Protein AF-A0A2N9NDS1-F1 (afdb_monomer_lite)

pLDDT: mean 84.86, std 18.4, range [39.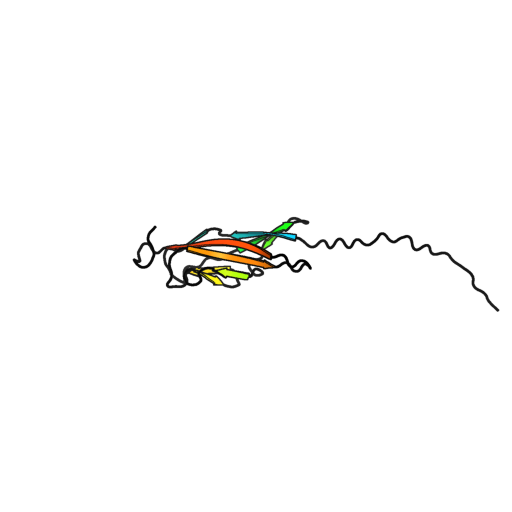0, 98.75]

Foldseek 3Di:
DDDDDDDDDPPPPPDPPPVPVQDWAWDAWAKPPQEEEAQALDQVDKDAIWIWTFTVRPTDIDTCQLPWDKDKPCVQAWDADSNRIIHGNNHDFAKIKIKTWHFDPDPVRDIHIYIHMYGYHHPPDPRHDDD

Radius of gyration: 26.24 Å; chains: 1; bounding box: 90×32×63 Å

Sequence (131 aa):
MKKWLGLLGVCFAGLGLLSCSSGQQLLSISITPSTETFLAPDPAGNVQLRALGTYAHPPATKDLTGQVRWTSNTPQVAIVSNTGLLSPSGTGCGGAIISATFTTNDPTGNTVVGTMTVTVDNQADPICPQP

Structure (mmCIF, N/CA/C/O backbone):
data_AF-A0A2N9NDS1-F1
#
_entry.id   AF-A0A2N9NDS1-F1
#
loop_
_atom_site.group_PDB
_atom_site.id
_atom_site.type_symbol
_atom_site.label_atom_id
_atom_site.label_alt_id
_atom_site.label_comp_id
_atom_site.label_asym_id
_atom_site.label_entity_id
_atom_site.label_seq_id
_atom_site.pdbx_PDB_ins_code
_atom_site.Cartn_x
_atom_site.Cartn_y
_atom_site.Cartn_z
_atom_site.occupancy
_atom_site.B_iso_or_equiv
_atom_site.auth_seq_id
_atom_site.auth_comp_id
_atom_site.auth_asym_id
_atom_site.auth_atom_id
_atom_site.pdbx_PDB_model_num
ATOM 1 N N . MET A 1 1 ? -69.218 -19.492 39.388 1.00 39.00 1 MET A N 1
ATOM 2 C CA . MET A 1 1 ? -68.442 -19.694 40.633 1.00 39.00 1 MET A CA 1
ATOM 3 C C . MET A 1 1 ? -66.964 -19.490 40.323 1.00 39.00 1 MET A C 1
ATOM 5 O O . MET A 1 1 ? -66.515 -20.039 39.333 1.00 39.00 1 MET A O 1
ATOM 9 N N . LYS A 1 2 ? -66.270 -18.732 41.187 1.00 42.97 2 LYS A N 1
ATOM 10 C CA . LYS A 1 2 ? -64.827 -18.397 41.211 1.00 42.97 2 LYS A CA 1
ATOM 11 C C . LYS A 1 2 ? -64.331 -17.343 40.202 1.00 42.97 2 LYS A C 1
ATOM 13 O O . LYS A 1 2 ? -63.808 -17.628 39.137 1.00 42.97 2 LYS A O 1
ATOM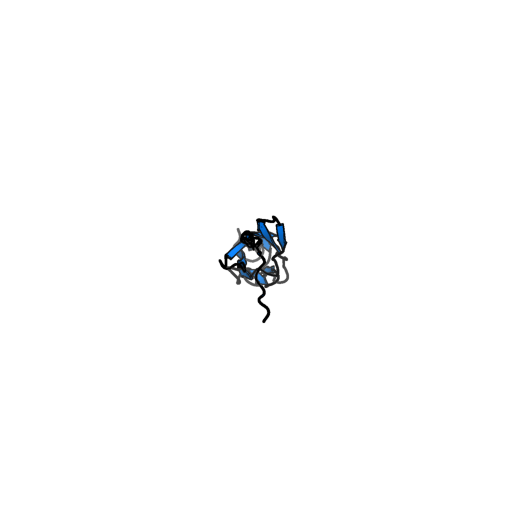 18 N N . LYS A 1 3 ? -64.501 -16.098 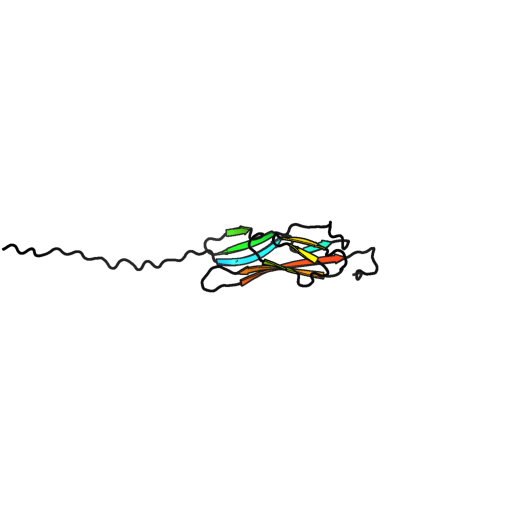40.660 1.00 45.34 3 LYS A N 1
ATOM 19 C CA . LYS A 1 3 ? -63.731 -14.890 40.345 1.00 45.34 3 LYS A CA 1
ATOM 20 C C . LYS A 1 3 ? -62.245 -15.096 40.687 1.00 45.34 3 LYS A C 1
ATOM 22 O O . LYS A 1 3 ? -61.973 -15.679 41.734 1.00 45.34 3 LYS A O 1
ATOM 27 N N . TRP A 1 4 ? -61.331 -14.493 39.927 1.00 47.62 4 TRP A N 1
ATOM 28 C CA . TRP A 1 4 ? -60.018 -14.095 40.447 1.00 47.62 4 TRP A CA 1
ATOM 29 C C . TRP A 1 4 ? -59.679 -12.685 39.945 1.00 47.62 4 TRP A C 1
ATOM 31 O O . TRP A 1 4 ? -59.485 -12.466 38.753 1.00 47.62 4 TRP A O 1
ATOM 41 N N . LEU A 1 5 ? -59.695 -11.719 40.869 1.00 51.62 5 LEU A N 1
ATOM 42 C CA . LEU A 1 5 ? -59.138 -10.378 40.697 1.00 51.62 5 LEU A CA 1
ATOM 43 C C . LEU A 1 5 ? -57.652 -10.387 41.086 1.00 51.62 5 LEU A C 1
ATOM 45 O O . LEU A 1 5 ? -57.325 -10.871 42.166 1.00 51.62 5 LEU A O 1
ATOM 49 N N . GLY A 1 6 ? -56.836 -9.709 40.276 1.00 42.94 6 GLY A N 1
ATOM 50 C CA . GLY A 1 6 ? -55.786 -8.800 40.743 1.00 42.94 6 GLY A CA 1
ATOM 51 C C . GLY A 1 6 ? -54.394 -9.378 41.007 1.00 42.94 6 GLY A C 1
ATOM 52 O O . GLY A 1 6 ? -54.216 -10.194 41.902 1.00 42.94 6 GLY A O 1
ATOM 53 N N . LEU A 1 7 ? -53.390 -8.815 40.327 1.00 52.50 7 LEU A N 1
ATOM 54 C CA . LEU A 1 7 ? -52.241 -8.193 40.995 1.00 52.50 7 LEU A CA 1
ATOM 55 C C . LEU A 1 7 ? -51.442 -7.322 40.018 1.00 52.50 7 LEU A C 1
ATOM 57 O O . LEU A 1 7 ? -51.221 -7.683 38.865 1.00 52.50 7 LEU A O 1
ATOM 61 N N . LEU A 1 8 ? -51.064 -6.144 40.516 1.00 51.75 8 LEU A N 1
ATOM 62 C CA . LEU A 1 8 ? -50.201 -5.169 39.870 1.00 51.75 8 LEU A CA 1
ATOM 63 C C . LEU A 1 8 ? -48.866 -5.791 39.449 1.00 51.75 8 LEU A C 1
ATOM 65 O O . LEU A 1 8 ? -48.211 -6.468 40.236 1.00 51.75 8 LEU A O 1
ATOM 69 N N . GLY A 1 9 ? -48.415 -5.422 38.255 1.00 43.78 9 GLY A N 1
ATOM 70 C CA . GLY A 1 9 ? -47.031 -5.544 37.825 1.00 43.78 9 GLY A CA 1
ATOM 71 C C . GLY A 1 9 ? -46.690 -4.323 36.991 1.00 43.78 9 GLY A C 1
ATOM 72 O O . GLY A 1 9 ? -46.858 -4.332 35.777 1.00 43.78 9 GLY A O 1
ATOM 73 N N . VAL A 1 10 ? -46.276 -3.248 37.662 1.00 55.78 10 VAL A N 1
ATOM 74 C CA . VAL A 1 10 ? -45.629 -2.094 37.035 1.00 55.78 10 VAL A CA 1
ATOM 75 C C . VAL A 1 10 ? -44.399 -2.623 36.297 1.00 55.78 10 VAL A C 1
ATOM 77 O O . VAL A 1 10 ? -43.361 -2.860 36.910 1.00 55.78 10 VAL A O 1
ATOM 80 N N . CYS A 1 11 ? -44.502 -2.824 34.983 1.00 42.38 11 CYS A N 1
ATOM 81 C CA . CYS A 1 11 ? -43.320 -2.828 34.136 1.00 42.38 11 CYS A CA 1
ATOM 82 C C . CYS A 1 11 ? -42.856 -1.379 34.098 1.00 42.38 11 CYS A C 1
ATOM 84 O O . CYS A 1 11 ? -43.359 -0.557 33.333 1.00 42.38 11 CYS A O 1
ATOM 86 N N . PHE A 1 12 ? -41.950 -1.078 35.031 1.00 51.72 12 PHE A N 1
ATOM 87 C CA . PHE A 1 12 ? -41.033 0.045 34.979 1.00 51.72 12 PHE A CA 1
ATOM 88 C C . PHE A 1 12 ? -40.715 0.354 33.522 1.00 51.72 12 PHE A C 1
ATOM 90 O O . PHE A 1 12 ? -40.415 -0.570 32.764 1.00 51.72 12 PHE A O 1
ATOM 97 N N . ALA A 1 13 ? -40.786 1.635 33.162 1.00 51.41 13 ALA A N 1
ATOM 98 C CA . ALA A 1 13 ? -40.191 2.170 31.954 1.00 51.41 13 ALA A CA 1
ATOM 99 C C . ALA A 1 13 ? -38.765 1.617 31.854 1.00 51.41 13 ALA A C 1
ATOM 101 O O . ALA A 1 13 ? -37.840 2.111 32.499 1.00 51.41 13 ALA A O 1
ATOM 102 N N . GLY A 1 14 ? -38.629 0.508 31.127 1.00 46.69 14 GLY A N 1
ATOM 103 C CA . GLY A 1 14 ? -37.370 -0.134 30.845 1.00 46.69 14 GLY A CA 1
ATOM 104 C C . GLY A 1 14 ? -36.664 0.837 29.943 1.00 46.69 14 GLY A C 1
ATOM 105 O O . GLY A 1 14 ? -36.986 0.904 28.758 1.00 46.69 14 GLY A O 1
ATOM 106 N N . LEU A 1 15 ? -35.827 1.661 30.579 1.00 58.84 15 LEU A N 1
ATOM 107 C CA . LEU A 1 15 ? -34.749 2.444 30.006 1.00 58.84 15 LEU A CA 1
ATOM 108 C C . LEU A 1 15 ? -34.487 1.942 28.605 1.00 58.84 15 LEU A C 1
ATOM 110 O O . LEU A 1 15 ? -34.046 0.800 28.448 1.00 58.84 15 LEU A O 1
ATOM 114 N N . GLY A 1 16 ? -34.860 2.775 27.627 1.00 49.38 16 GLY A N 1
ATOM 115 C CA . GLY A 1 16 ? -34.620 2.493 26.230 1.00 49.38 16 GLY A CA 1
ATOM 116 C C . GLY A 1 16 ? -33.229 1.907 26.148 1.00 49.38 16 GLY A C 1
ATOM 117 O O . GLY A 1 16 ? -32.262 2.550 26.563 1.00 49.38 16 GLY A O 1
ATOM 118 N N . LEU A 1 17 ? -33.159 0.649 25.718 1.00 51.69 17 LEU A N 1
ATOM 119 C CA . LEU A 1 17 ? -31.920 0.058 25.275 1.00 51.69 17 LEU A CA 1
ATOM 120 C C . LEU A 1 17 ? -31.543 0.912 24.068 1.00 51.69 17 LEU A C 1
ATOM 122 O O . LEU A 1 17 ? -31.869 0.589 22.928 1.00 51.69 17 LEU A O 1
ATOM 126 N N . LEU A 1 18 ? -30.923 2.063 24.340 1.00 50.75 18 LEU A N 1
ATOM 127 C CA . LEU A 1 18 ? -29.983 2.704 23.459 1.00 50.75 18 LEU A CA 1
ATOM 128 C C . LEU A 1 18 ? -28.967 1.601 23.248 1.00 50.75 18 LEU A C 1
ATOM 130 O O . LEU A 1 18 ? -28.040 1.408 24.031 1.00 50.75 18 LEU A O 1
ATOM 134 N N . SER A 1 19 ? -29.261 0.778 22.249 1.00 47.56 19 SER A N 1
ATOM 135 C CA . SER A 1 19 ? -28.324 -0.093 21.599 1.00 47.56 19 SER A CA 1
ATOM 136 C C . SER A 1 19 ? -27.234 0.849 21.125 1.00 47.56 19 SER A C 1
ATOM 138 O O . SER A 1 19 ? -27.283 1.365 20.011 1.00 47.56 19 SER A O 1
ATOM 140 N N . CYS A 1 20 ? -26.290 1.157 22.013 1.00 52.41 20 CYS A N 1
ATOM 141 C CA . CYS A 1 20 ? -25.016 1.718 21.647 1.00 52.41 20 CYS A CA 1
ATOM 142 C C . CYS A 1 20 ? -24.392 0.631 20.788 1.00 52.41 20 CYS A C 1
ATOM 144 O O . CYS A 1 20 ? -23.776 -0.303 21.293 1.00 52.41 20 CYS A O 1
ATOM 146 N N . SER A 1 21 ? -24.658 0.710 19.486 1.00 55.94 21 SER A N 1
ATOM 147 C CA . SER A 1 21 ? -23.936 -0.016 18.461 1.00 55.94 21 SER A CA 1
ATOM 148 C C . SER A 1 21 ? -22.489 0.436 18.590 1.00 55.94 21 SER A C 1
ATOM 150 O O . SER A 1 21 ? -22.081 1.421 17.982 1.00 55.94 21 SER A O 1
ATOM 152 N N . SER A 1 22 ? -21.727 -0.224 19.458 1.00 62.94 22 SER A N 1
ATOM 153 C CA . SER A 1 22 ? -20.317 0.054 19.714 1.00 62.94 22 SER A CA 1
ATOM 154 C C . SER A 1 22 ? -19.472 -0.532 18.582 1.00 62.94 22 SER A C 1
ATOM 156 O O . SER A 1 22 ? -18.590 -1.363 18.804 1.00 62.94 22 SER A O 1
ATOM 158 N N . GLY A 1 23 ? -19.807 -0.167 17.344 1.00 72.69 23 GLY A N 1
ATOM 159 C CA . GLY A 1 23 ? -18.993 -0.471 16.181 1.00 72.69 23 GLY A CA 1
ATOM 160 C C . GLY A 1 23 ? -17.739 0.392 16.223 1.00 72.69 23 GLY A C 1
ATOM 161 O O . GLY A 1 23 ? -17.828 1.599 16.433 1.00 72.69 23 GLY A O 1
ATOM 162 N N . GLN A 1 24 ? -16.571 -0.221 16.035 1.00 86.19 24 GLN A N 1
ATOM 163 C CA . GLN A 1 24 ? -15.335 0.538 15.868 1.00 86.19 24 GLN A CA 1
ATOM 164 C C . GLN A 1 24 ? -15.377 1.289 14.538 1.00 86.19 24 GLN A C 1
ATOM 166 O O . GLN A 1 24 ? -15.536 0.677 13.481 1.00 86.19 24 GLN A O 1
ATOM 171 N N . GLN A 1 25 ? -15.178 2.602 14.589 1.00 90.00 25 GLN A N 1
ATOM 172 C CA . GLN A 1 25 ? -15.137 3.445 13.399 1.00 90.00 25 GLN A CA 1
ATOM 173 C C . GLN A 1 25 ? -13.708 3.509 12.859 1.00 90.00 25 GLN A C 1
ATOM 175 O O . GLN A 1 25 ? -12.801 3.924 13.578 1.00 90.00 25 GLN A O 1
ATOM 180 N N . LEU A 1 26 ? -13.492 3.118 11.602 1.00 94.25 26 LEU A N 1
ATOM 181 C CA . LEU A 1 26 ? -12.198 3.296 10.938 1.00 94.25 26 LEU A CA 1
ATOM 182 C C . LEU A 1 26 ? -12.005 4.776 10.584 1.00 94.25 26 LEU A C 1
ATOM 184 O O . LEU A 1 26 ? -12.852 5.363 9.914 1.00 94.25 26 LEU A O 1
ATOM 188 N N . LEU A 1 27 ? -10.896 5.369 11.024 1.00 94.06 27 LEU A N 1
ATOM 189 C CA . LEU A 1 27 ? -10.563 6.768 10.753 1.00 94.06 27 LEU A CA 1
ATOM 190 C C . LEU A 1 27 ? -9.626 6.920 9.554 1.00 94.06 27 LEU A C 1
ATOM 192 O O . LEU A 1 27 ? -9.826 7.796 8.718 1.00 94.06 27 LEU A O 1
ATOM 196 N N . SER A 1 28 ? -8.587 6.091 9.484 1.00 96.81 28 SER A N 1
ATOM 197 C CA . SER A 1 28 ? -7.537 6.202 8.471 1.00 96.81 28 SER A CA 1
ATOM 198 C C . SER A 1 28 ? -6.881 4.856 8.189 1.00 96.81 28 SER A C 1
ATOM 200 O O . SER A 1 28 ? -6.961 3.926 8.995 1.00 96.81 28 SER A O 1
ATOM 202 N N . ILE A 1 29 ? -6.219 4.773 7.036 1.00 98.50 29 ILE A N 1
ATOM 20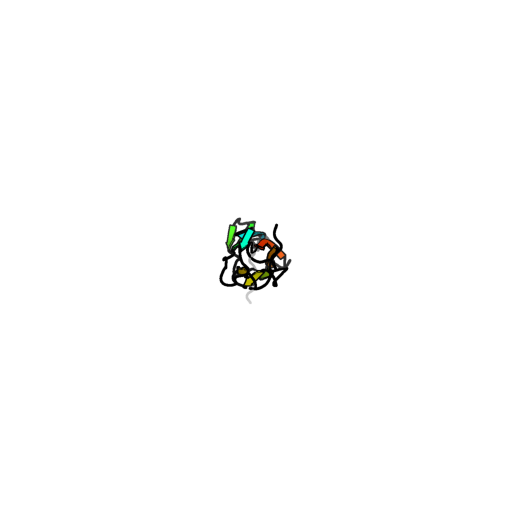3 C CA . ILE A 1 29 ? -5.335 3.671 6.663 1.00 98.50 29 ILE A CA 1
ATOM 204 C C . ILE A 1 29 ? -3.973 4.267 6.331 1.00 98.50 29 ILE A C 1
ATOM 206 O O . ILE A 1 29 ? -3.878 5.153 5.481 1.00 98.50 29 ILE A O 1
ATOM 210 N N . SER A 1 30 ? -2.921 3.763 6.967 1.00 98.56 30 SER A N 1
ATOM 211 C CA . SER A 1 30 ? -1.542 3.993 6.546 1.00 98.56 30 SER A CA 1
ATOM 212 C C . SER A 1 30 ? -1.001 2.752 5.845 1.00 98.56 30 SER A C 1
ATOM 214 O O . SER A 1 30 ? -1.312 1.624 6.227 1.00 98.56 30 SER A O 1
ATOM 216 N N . ILE A 1 31 ? -0.205 2.952 4.796 1.00 98.75 31 ILE A N 1
ATOM 217 C CA . ILE A 1 31 ? 0.505 1.865 4.123 1.00 98.75 31 ILE A CA 1
ATOM 218 C C . ILE A 1 31 ? 1.974 1.930 4.538 1.00 98.75 31 ILE A C 1
ATOM 220 O O . ILE A 1 31 ? 2.597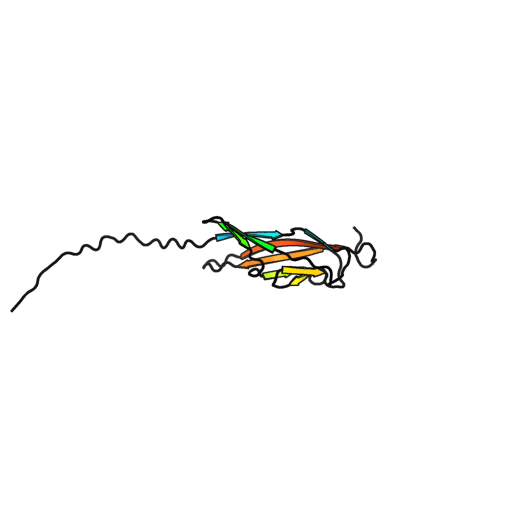 2.988 4.453 1.00 98.75 31 ILE A O 1
ATOM 224 N N . THR A 1 32 ? 2.511 0.797 4.982 1.00 98.12 32 THR A N 1
ATOM 225 C CA . THR A 1 32 ? 3.930 0.627 5.300 1.00 98.12 32 THR A CA 1
ATOM 226 C C . THR A 1 32 ? 4.531 -0.407 4.357 1.00 98.12 32 THR A C 1
ATOM 228 O O . THR A 1 32 ? 3.995 -1.516 4.290 1.00 98.12 32 THR A O 1
ATOM 231 N N . PRO A 1 33 ? 5.656 -0.113 3.696 1.00 98.19 33 PRO A N 1
ATOM 232 C CA . PRO A 1 33 ? 6.313 1.197 3.567 1.00 98.19 33 PRO A CA 1
ATOM 233 C C . PRO A 1 33 ? 5.453 2.237 2.818 1.00 98.19 33 PRO A C 1
ATOM 235 O O . PRO A 1 33 ? 4.615 1.889 1.989 1.00 98.19 33 PRO A O 1
ATOM 238 N N . SER A 1 34 ? 5.656 3.526 3.119 1.00 97.62 34 SER A N 1
ATOM 239 C CA . SER A 1 34 ? 4.933 4.643 2.481 1.00 97.62 34 SER A CA 1
ATOM 240 C C . SER A 1 34 ? 5.530 5.071 1.138 1.00 97.62 34 SER A C 1
ATOM 242 O O . SER A 1 34 ? 4.865 5.735 0.342 1.00 97.62 34 SER A O 1
ATOM 244 N N . THR A 1 35 ? 6.790 4.713 0.899 1.00 97.75 35 THR A N 1
ATOM 245 C CA . THR A 1 35 ? 7.551 5.023 -0.311 1.00 97.75 35 THR A CA 1
ATOM 246 C C . THR A 1 35 ? 8.455 3.846 -0.640 1.00 97.75 35 THR A C 1
ATOM 248 O O . THR A 1 35 ? 9.143 3.379 0.261 1.00 97.75 35 THR A O 1
ATOM 251 N N . GLU A 1 36 ? 8.498 3.408 -1.895 1.00 97.62 36 GLU A N 1
ATOM 252 C CA . GLU A 1 36 ? 9.409 2.348 -2.345 1.00 97.62 36 GLU A CA 1
ATOM 253 C C . GLU A 1 36 ? 10.048 2.698 -3.684 1.00 97.62 36 GLU A C 1
ATOM 255 O O . GLU A 1 36 ? 9.386 3.258 -4.557 1.00 97.62 36 GLU A O 1
ATOM 260 N N . THR A 1 37 ? 11.319 2.337 -3.855 1.00 95.88 37 THR A N 1
ATOM 261 C CA . THR A 1 37 ? 12.048 2.545 -5.111 1.00 95.88 37 THR A CA 1
ATOM 262 C C . THR A 1 37 ? 12.680 1.240 -5.568 1.00 95.88 37 THR A C 1
ATOM 264 O O . THR A 1 37 ? 13.516 0.670 -4.869 1.00 95.88 37 THR A O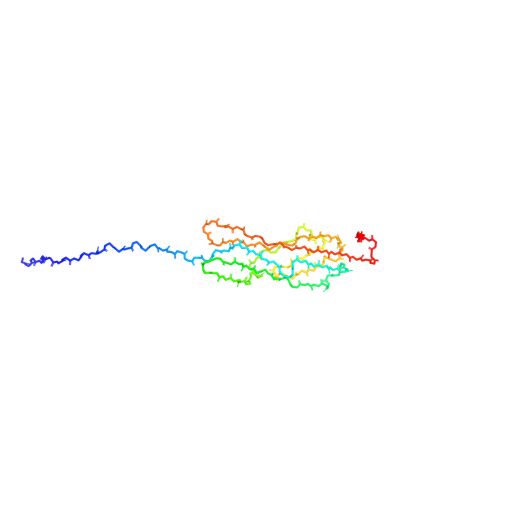 1
ATOM 267 N N . PHE A 1 38 ? 12.321 0.792 -6.767 1.00 94.19 38 PHE A N 1
ATOM 268 C CA . PHE A 1 38 ? 12.962 -0.329 -7.443 1.00 94.19 38 PHE A CA 1
ATOM 269 C C . PHE A 1 38 ? 13.994 0.195 -8.438 1.00 94.19 38 PHE A C 1
ATOM 271 O O . PHE A 1 38 ? 13.672 1.032 -9.277 1.00 94.19 38 PHE A O 1
ATOM 278 N N . LEU A 1 39 ? 15.220 -0.328 -8.363 1.00 92.19 39 LEU A N 1
ATOM 279 C CA . LEU A 1 39 ? 16.342 0.102 -9.212 1.00 92.19 39 LEU A CA 1
ATOM 280 C C . LEU A 1 39 ? 16.373 -0.575 -10.594 1.00 92.19 39 LEU A C 1
ATOM 282 O O . LEU A 1 39 ? 17.312 -0.405 -11.367 1.00 92.19 39 LEU A O 1
ATOM 286 N N . ALA A 1 40 ? 15.374 -1.404 -10.881 1.00 89.56 40 ALA A N 1
ATOM 287 C CA . ALA A 1 40 ? 15.178 -2.071 -12.156 1.00 89.56 40 ALA A CA 1
ATOM 288 C C . ALA A 1 40 ? 13.698 -2.452 -12.295 1.00 89.56 40 ALA A C 1
ATOM 290 O O . ALA A 1 40 ? 13.049 -2.734 -11.280 1.00 89.56 40 ALA A O 1
ATOM 291 N N . PRO A 1 41 ? 13.156 -2.540 -13.520 1.00 91.00 41 PRO A N 1
ATOM 292 C CA . PRO A 1 41 ? 11.831 -3.096 -13.765 1.00 91.00 41 PRO A CA 1
ATOM 293 C C . PRO A 1 41 ? 11.846 -4.634 -13.659 1.00 91.00 41 PRO A C 1
ATOM 295 O O . PRO A 1 41 ? 11.316 -5.312 -14.525 1.00 91.00 41 PRO A O 1
ATOM 298 N N . ASP A 1 42 ? 12.472 -5.204 -12.627 1.00 91.88 42 ASP A N 1
ATOM 299 C CA . ASP A 1 42 ? 12.548 -6.653 -12.410 1.00 91.88 42 ASP A CA 1
ATOM 300 C C . ASP A 1 42 ? 11.342 -7.132 -11.578 1.00 91.88 42 ASP A C 1
ATOM 302 O O . ASP A 1 42 ? 11.238 -6.759 -10.405 1.00 91.88 42 ASP A O 1
ATOM 306 N N . PRO A 1 43 ? 10.446 -7.982 -12.120 1.00 91.25 43 PRO A N 1
ATOM 307 C CA . PRO A 1 43 ? 9.309 -8.521 -11.373 1.00 91.25 43 PRO A CA 1
ATOM 308 C C . PRO A 1 43 ? 9.709 -9.367 -10.157 1.00 91.25 43 PRO A C 1
ATOM 310 O O . PRO A 1 43 ? 8.886 -9.584 -9.267 1.00 91.25 43 PRO A O 1
ATOM 313 N N . ALA A 1 44 ? 10.948 -9.871 -10.107 1.00 93.50 44 ALA A N 1
ATOM 314 C CA . ALA A 1 44 ? 11.454 -10.603 -8.952 1.00 93.50 44 ALA A CA 1
ATOM 315 C C . ALA A 1 44 ? 11.727 -9.679 -7.754 1.00 93.50 44 ALA A C 1
ATOM 317 O O . ALA A 1 44 ? 11.650 -10.133 -6.610 1.00 93.50 44 ALA A O 1
ATOM 318 N N . GLY A 1 45 ? 11.985 -8.388 -7.988 1.00 94.06 45 GLY A N 1
ATOM 319 C CA . GLY A 1 45 ? 12.065 -7.379 -6.938 1.00 94.06 45 GLY A CA 1
ATOM 320 C C . GLY A 1 45 ? 10.673 -7.103 -6.385 1.00 94.06 45 GLY A C 1
ATOM 321 O O . GLY A 1 45 ? 9.860 -6.463 -7.038 1.00 94.06 45 GLY A O 1
ATOM 322 N N . ASN A 1 46 ? 10.366 -7.588 -5.186 1.00 97.00 46 ASN A N 1
ATOM 323 C CA . ASN A 1 46 ? 9.059 -7.373 -4.575 1.00 97.00 46 ASN A CA 1
ATOM 324 C C . ASN A 1 46 ? 9.172 -6.963 -3.108 1.00 97.00 46 ASN A C 1
ATOM 326 O O . ASN A 1 46 ? 10.149 -7.269 -2.426 1.00 97.00 46 ASN A O 1
ATOM 330 N N . VAL A 1 47 ? 8.151 -6.247 -2.642 1.00 98.25 47 VAL A N 1
ATOM 331 C CA . VAL A 1 47 ? 8.031 -5.754 -1.271 1.00 98.25 47 VAL A CA 1
ATOM 332 C C . VAL A 1 47 ? 6.625 -6.048 -0.764 1.00 98.25 47 VAL A C 1
ATOM 334 O O . VAL A 1 47 ? 5.630 -5.811 -1.449 1.00 98.25 47 VAL A O 1
ATOM 337 N N . GLN A 1 48 ? 6.529 -6.560 0.460 1.00 98.50 48 GLN A N 1
ATOM 338 C CA . GLN A 1 48 ? 5.246 -6.756 1.123 1.00 98.50 48 GLN A CA 1
ATOM 339 C C . GLN A 1 48 ? 4.773 -5.436 1.736 1.00 98.50 48 GLN A C 1
ATOM 341 O O . GLN A 1 48 ? 5.369 -4.933 2.689 1.00 98.50 48 GLN A O 1
ATOM 346 N N . LEU A 1 49 ? 3.659 -4.913 1.234 1.00 98.75 49 LEU A N 1
ATOM 347 C CA . LEU A 1 49 ? 2.967 -3.781 1.835 1.00 98.75 49 LEU A CA 1
ATOM 348 C C . LEU A 1 49 ? 2.079 -4.251 2.986 1.00 98.75 49 LEU A C 1
ATOM 350 O O . LEU A 1 49 ? 1.503 -5.342 2.952 1.00 98.75 49 LEU A O 1
ATOM 354 N N . ARG A 1 50 ? 1.921 -3.395 3.994 1.00 98.56 50 ARG A N 1
ATOM 355 C CA . ARG A 1 50 ? 0.950 -3.570 5.073 1.00 98.56 50 ARG A CA 1
ATOM 356 C C . ARG A 1 50 ? 0.022 -2.375 5.148 1.00 98.56 50 ARG A C 1
ATOM 358 O O . ARG A 1 50 ? 0.496 -1.248 5.236 1.00 98.56 50 ARG A O 1
ATOM 365 N N . ALA A 1 51 ? -1.284 -2.622 5.157 1.00 98.62 51 ALA A N 1
ATOM 366 C CA . ALA A 1 51 ? -2.296 -1.593 5.378 1.00 98.62 51 ALA A CA 1
ATOM 367 C C . ALA A 1 51 ? -2.717 -1.603 6.853 1.00 98.62 51 ALA A C 1
ATOM 369 O O . ALA A 1 51 ? -3.392 -2.528 7.303 1.00 98.62 51 ALA A O 1
ATOM 370 N N . LEU A 1 52 ? -2.316 -0.590 7.618 1.00 98.50 52 LEU A N 1
ATOM 371 C CA . LEU A 1 52 ? -2.641 -0.454 9.035 1.00 98.50 52 LEU A CA 1
ATOM 372 C C . LEU A 1 52 ? -3.798 0.533 9.205 1.00 98.50 52 LEU A C 1
ATOM 374 O O . LEU A 1 52 ? -3.674 1.714 8.892 1.00 98.50 52 LEU A O 1
ATOM 378 N N . GLY A 1 53 ? -4.933 0.041 9.697 1.00 97.62 53 GLY A N 1
ATOM 379 C CA . GLY A 1 53 ? -6.113 0.850 9.981 1.00 97.62 53 GLY A CA 1
ATOM 380 C C . GLY A 1 53 ? -6.107 1.385 11.410 1.00 97.62 53 GLY A C 1
ATOM 381 O O . GLY A 1 53 ? -5.902 0.614 12.350 1.00 97.62 53 GLY A O 1
ATOM 382 N N . THR A 1 54 ? -6.381 2.677 11.589 1.00 97.00 54 THR A N 1
ATOM 383 C CA . THR A 1 54 ? -6.573 3.301 12.906 1.00 97.00 54 THR A CA 1
ATOM 384 C C . THR A 1 54 ? -8.060 3.483 13.184 1.00 97.00 54 THR A C 1
ATOM 386 O O . THR A 1 54 ? -8.761 4.167 12.442 1.00 97.00 54 THR A O 1
ATOM 389 N N . TYR A 1 55 ? -8.540 2.874 14.264 1.00 94.50 55 TYR A N 1
ATOM 390 C CA . TYR A 1 55 ? -9.940 2.894 14.677 1.00 94.50 55 TYR A CA 1
ATOM 391 C C . TYR A 1 55 ? -10.169 3.818 15.873 1.00 94.50 55 TYR A C 1
ATOM 393 O O . TYR A 1 55 ? -9.314 3.921 16.752 1.00 94.50 55 TYR A O 1
ATOM 401 N N . ALA A 1 56 ? -11.352 4.427 15.932 1.00 91.62 56 ALA A N 1
ATOM 402 C CA . ALA A 1 56 ? -11.876 5.135 17.092 1.00 91.62 56 ALA A CA 1
ATOM 403 C C . ALA A 1 56 ? -12.841 4.255 17.902 1.00 91.62 56 ALA A C 1
ATOM 405 O O . ALA A 1 56 ? -13.527 3.397 17.347 1.00 91.62 56 ALA A O 1
ATOM 406 N N . HIS A 1 57 ? -12.905 4.528 19.210 1.00 86.81 57 HIS A N 1
ATOM 407 C CA . HIS A 1 57 ? -13.925 4.060 20.160 1.00 86.81 57 HIS A CA 1
ATOM 408 C C . HIS A 1 57 ? -14.385 2.585 20.016 1.00 86.81 57 HIS A C 1
ATOM 410 O O . HIS A 1 57 ? -15.444 2.322 19.452 1.00 86.81 57 HIS A O 1
ATOM 416 N N . PRO A 1 58 ? -13.664 1.613 20.613 1.00 88.56 58 PRO A N 1
ATOM 417 C CA . PRO A 1 58 ? -12.393 1.775 21.319 1.00 88.56 58 PRO A CA 1
ATOM 418 C C . PRO A 1 58 ? -11.212 2.009 20.358 1.00 88.56 58 PRO A C 1
ATOM 420 O O . PRO A 1 58 ? -11.185 1.405 19.281 1.00 88.56 58 PRO A O 1
ATOM 423 N N . PRO A 1 59 ? -10.223 2.846 20.739 1.00 92.75 59 PRO A N 1
ATOM 424 C CA . PRO A 1 59 ? -9.019 3.055 19.944 1.00 92.75 59 PRO A CA 1
ATOM 425 C C . PRO A 1 59 ? -8.251 1.755 19.713 1.00 92.75 59 PRO A C 1
ATOM 427 O O . PRO A 1 59 ? -7.965 1.022 20.660 1.00 92.75 59 PRO A O 1
ATOM 430 N N . ALA A 1 60 ? -7.915 1.469 18.459 1.00 95.44 60 ALA A N 1
ATOM 431 C CA . ALA A 1 60 ? -7.107 0.310 18.099 1.00 95.44 60 ALA A CA 1
ATOM 432 C C . ALA A 1 60 ? -6.414 0.522 16.753 1.00 95.44 60 ALA A C 1
ATOM 434 O O . ALA A 1 60 ? -6.960 1.175 15.865 1.00 95.44 60 ALA A O 1
ATOM 435 N N . THR A 1 61 ? -5.258 -0.114 16.577 1.00 96.88 61 THR A N 1
ATOM 436 C CA . THR A 1 61 ? -4.627 -0.276 15.264 1.00 96.88 61 THR A CA 1
ATOM 437 C C . THR A 1 61 ? -4.789 -1.723 14.831 1.00 96.88 61 THR A C 1
ATOM 439 O O . THR A 1 61 ? -4.468 -2.632 15.597 1.00 96.88 61 THR A O 1
ATOM 442 N N . LYS A 1 62 ? -5.299 -1.951 13.620 1.00 96.69 62 LYS A N 1
ATOM 443 C CA . LYS A 1 62 ? -5.484 -3.297 13.067 1.00 96.69 62 LYS A CA 1
ATOM 444 C C . LYS A 1 62 ? -4.785 -3.431 11.729 1.00 96.69 62 LYS A C 1
ATOM 446 O O . LYS A 1 62 ? -4.740 -2.485 10.949 1.00 96.69 62 LYS A O 1
ATOM 451 N N . ASP A 1 63 ? -4.280 -4.627 11.465 1.00 97.81 63 ASP A N 1
ATOM 452 C CA . ASP A 1 63 ? -3.785 -4.981 10.144 1.00 97.81 63 ASP A CA 1
ATOM 453 C C . ASP A 1 63 ? -4.971 -5.322 9.230 1.00 97.81 63 ASP A C 1
ATOM 455 O O . ASP A 1 63 ? -5.732 -6.259 9.488 1.00 97.81 63 ASP A O 1
ATOM 459 N N . LEU A 1 64 ? -5.144 -4.520 8.184 1.00 97.81 64 LEU A N 1
ATOM 460 C CA . LEU A 1 64 ? -6.188 -4.654 7.174 1.00 97.81 64 LEU A CA 1
ATOM 461 C C . LEU A 1 64 ? -5.631 -5.164 5.838 1.00 97.81 64 LEU A C 1
ATOM 463 O O . LEU A 1 64 ? -6.361 -5.182 4.854 1.00 97.81 64 LEU A O 1
ATOM 467 N N . THR A 1 65 ? -4.370 -5.603 5.775 1.00 98.31 65 THR A N 1
ATOM 468 C CA . THR A 1 65 ? -3.670 -5.961 4.524 1.00 98.31 65 THR A CA 1
ATOM 469 C C . THR A 1 65 ? -4.447 -6.946 3.654 1.00 98.31 65 THR A C 1
ATOM 471 O O . THR A 1 65 ? -4.532 -6.751 2.445 1.00 98.31 65 THR A O 1
ATOM 474 N N . GLY A 1 66 ? -5.057 -7.968 4.260 1.00 97.19 66 GLY A N 1
ATOM 475 C CA . GLY A 1 66 ? -5.882 -8.958 3.553 1.00 97.19 66 GLY A CA 1
ATOM 476 C C . GLY A 1 66 ? -7.357 -8.575 3.381 1.00 97.19 66 GLY A C 1
ATOM 477 O O . GLY A 1 66 ? -8.135 -9.387 2.895 1.00 97.19 66 GLY A O 1
ATOM 478 N N . GLN A 1 67 ? -7.761 -7.386 3.829 1.00 96.56 67 GLN A N 1
ATOM 479 C CA . GLN A 1 67 ? -9.150 -6.912 3.810 1.00 96.56 67 GLN A CA 1
ATOM 480 C C . GLN A 1 67 ? -9.349 -5.699 2.895 1.00 96.56 67 GLN A C 1
ATOM 482 O O . GLN A 1 67 ? -10.454 -5.467 2.408 1.00 96.56 67 GLN A O 1
ATOM 487 N N . VAL A 1 68 ? -8.300 -4.906 2.671 1.00 98.25 68 VAL A N 1
ATOM 488 C CA . VAL A 1 68 ? -8.342 -3.774 1.744 1.00 98.25 68 VAL A CA 1
ATOM 489 C C . VAL A 1 68 ? -8.325 -4.246 0.293 1.00 98.25 68 VAL A C 1
ATOM 491 O O . VAL A 1 68 ? -7.723 -5.259 -0.061 1.00 98.25 68 VAL A O 1
ATOM 494 N N . ARG A 1 69 ? -8.934 -3.451 -0.583 1.00 98.25 69 ARG A N 1
ATOM 495 C CA . ARG A 1 69 ? -8.740 -3.563 -2.024 1.00 98.25 69 ARG A CA 1
ATOM 496 C C . ARG A 1 69 ? -7.496 -2.779 -2.425 1.00 98.25 69 ARG A C 1
ATOM 498 O O . ARG A 1 69 ? -7.484 -1.551 -2.317 1.00 98.25 69 ARG A O 1
ATOM 505 N N . TRP A 1 70 ? -6.493 -3.496 -2.913 1.00 98.56 70 TRP A N 1
ATOM 506 C CA . TRP A 1 70 ? -5.271 -2.931 -3.473 1.00 98.56 70 TRP A CA 1
ATOM 507 C C . TRP A 1 70 ? -5.465 -2.529 -4.938 1.00 98.56 70 TRP A C 1
ATOM 509 O O . TRP A 1 70 ? -6.047 -3.283 -5.717 1.00 98.56 70 TRP A O 1
ATOM 519 N N . THR A 1 71 ? -4.978 -1.349 -5.323 1.00 98.44 71 THR A N 1
ATOM 520 C CA . THR A 1 71 ? -5.001 -0.868 -6.715 1.00 98.44 71 THR A CA 1
ATOM 521 C C . THR A 1 71 ? -3.761 -0.042 -7.037 1.00 98.44 71 THR A C 1
ATOM 523 O O . THR A 1 71 ? -3.317 0.736 -6.197 1.00 98.44 71 THR A O 1
ATOM 526 N N . SER A 1 72 ? -3.261 -0.146 -8.268 1.00 98.19 72 SER A N 1
ATOM 527 C CA . SER A 1 72 ? -2.230 0.740 -8.826 1.00 98.19 72 SER A CA 1
ATOM 528 C C . SER A 1 72 ? -2.864 1.692 -9.839 1.00 98.19 72 SER A C 1
ATOM 530 O O . SER A 1 72 ? -3.663 1.249 -10.666 1.00 98.19 72 SER A O 1
ATOM 532 N N . ASN A 1 73 ? -2.525 2.984 -9.794 1.00 98.19 73 ASN A N 1
ATOM 533 C CA . ASN A 1 73 ? -2.965 3.938 -10.822 1.00 98.19 73 ASN A CA 1
ATOM 534 C C . ASN A 1 73 ? -2.237 3.732 -12.165 1.00 98.19 73 ASN A C 1
ATOM 536 O O . ASN A 1 73 ? -2.794 4.055 -13.212 1.00 98.19 73 ASN A O 1
ATOM 540 N N . THR A 1 74 ? -1.031 3.153 -12.132 1.00 96.69 74 THR A N 1
ATOM 541 C CA . THR A 1 74 ? -0.198 2.881 -13.309 1.00 96.69 74 THR A CA 1
ATOM 542 C C . THR A 1 74 ? 0.313 1.432 -13.266 1.00 96.69 74 THR A C 1
ATOM 544 O O . THR A 1 74 ? 1.493 1.196 -12.994 1.00 96.69 74 THR A O 1
ATOM 547 N N . PRO A 1 75 ? -0.537 0.426 -13.567 1.00 96.25 75 PRO A N 1
ATOM 548 C CA . PRO A 1 75 ? -0.146 -0.991 -13.537 1.00 96.25 75 PRO A CA 1
ATOM 549 C C . PRO A 1 75 ? 0.994 -1.348 -14.498 1.00 96.25 75 PRO A C 1
ATOM 551 O O . PRO A 1 75 ? 1.675 -2.349 -14.310 1.00 96.25 75 PRO A O 1
ATOM 554 N N . GLN A 1 76 ? 1.210 -0.517 -15.523 1.00 94.56 76 GLN A N 1
ATOM 555 C CA . GLN A 1 76 ? 2.330 -0.650 -16.454 1.00 94.56 76 GLN A CA 1
ATOM 556 C C . GLN A 1 76 ? 3.687 -0.400 -15.782 1.00 94.56 76 GLN A C 1
ATOM 558 O O . GLN A 1 76 ? 4.685 -0.842 -16.328 1.00 94.56 76 GLN A O 1
ATOM 563 N N . VAL A 1 77 ? 3.743 0.272 -14.625 1.00 94.88 77 VAL A N 1
ATOM 564 C CA . VAL A 1 77 ? 4.974 0.548 -13.857 1.00 94.88 77 VAL A CA 1
ATOM 565 C C . VAL A 1 77 ? 5.091 -0.400 -12.668 1.00 94.88 77 VAL A C 1
ATOM 567 O O . VAL A 1 77 ? 6.091 -1.096 -12.523 1.00 94.88 77 VAL A O 1
ATOM 570 N N . ALA A 1 78 ? 4.047 -0.467 -11.840 1.00 97.00 78 ALA A N 1
ATOM 571 C CA . ALA A 1 78 ? 4.038 -1.288 -10.638 1.00 97.00 78 ALA A CA 1
ATOM 572 C C . ALA A 1 78 ? 2.682 -1.964 -10.437 1.00 97.00 78 ALA A C 1
ATOM 574 O O . ALA A 1 78 ? 1.624 -1.345 -10.595 1.00 97.00 78 ALA A O 1
ATOM 575 N N . ILE A 1 79 ? 2.730 -3.235 -10.051 1.00 97.50 79 ILE A N 1
ATOM 576 C CA . ILE A 1 79 ? 1.578 -4.099 -9.819 1.00 97.50 79 ILE A CA 1
ATOM 577 C C . ILE A 1 79 ? 1.545 -4.448 -8.333 1.00 97.50 79 ILE A C 1
ATOM 579 O O . ILE A 1 79 ? 2.575 -4.678 -7.707 1.00 97.50 79 ILE A O 1
ATOM 583 N N . VAL A 1 80 ? 0.345 -4.496 -7.765 1.00 98.50 80 VAL A N 1
ATOM 584 C CA . VAL A 1 80 ? 0.120 -4.940 -6.391 1.00 98.50 80 VAL A CA 1
ATOM 585 C C . VAL A 1 80 ? -0.904 -6.070 -6.397 1.00 98.50 80 VAL A C 1
ATOM 587 O O . VAL A 1 80 ? -1.934 -5.983 -7.065 1.00 98.50 80 VAL A O 1
ATOM 590 N N . SER A 1 81 ? -0.612 -7.149 -5.681 1.00 97.88 81 SER A N 1
ATOM 591 C CA . SER A 1 81 ? -1.548 -8.262 -5.500 1.00 97.88 81 SER A CA 1
ATOM 592 C C . SER A 1 81 ? -2.599 -7.956 -4.430 1.00 97.88 81 SER A C 1
ATOM 594 O O . SER A 1 81 ? -2.442 -7.061 -3.600 1.00 97.88 81 SER A O 1
ATOM 596 N N . ASN A 1 82 ? -3.653 -8.770 -4.372 1.00 95.88 82 ASN A N 1
ATOM 597 C CA . ASN A 1 82 ? -4.699 -8.653 -3.352 1.00 95.88 82 ASN A CA 1
ATOM 598 C C . ASN A 1 82 ? -4.192 -8.906 -1.921 1.00 95.88 82 ASN A C 1
ATOM 600 O O . ASN A 1 82 ? -4.884 -8.563 -0.969 1.00 95.88 82 ASN A O 1
ATOM 604 N N . THR A 1 83 ? -3.004 -9.492 -1.757 1.00 97.00 83 THR A N 1
ATOM 605 C CA . THR A 1 83 ? -2.358 -9.694 -0.453 1.00 97.00 83 THR A CA 1
ATOM 606 C C . THR A 1 83 ? -1.350 -8.596 -0.120 1.00 97.00 83 THR A C 1
ATOM 608 O O . THR A 1 83 ? -0.635 -8.722 0.867 1.00 97.00 83 THR A O 1
ATOM 611 N N . GLY A 1 84 ? -1.260 -7.531 -0.924 1.00 97.94 84 GLY A N 1
ATOM 612 C CA . GLY A 1 84 ? -0.339 -6.414 -0.703 1.00 97.94 84 GLY A CA 1
ATOM 613 C C . GLY A 1 84 ? 1.097 -6.665 -1.169 1.00 97.94 84 GLY A C 1
ATOM 614 O O . GLY A 1 84 ? 1.982 -5.895 -0.815 1.00 97.94 84 GLY A O 1
ATOM 615 N N . LEU A 1 85 ? 1.360 -7.717 -1.951 1.00 98.38 85 LEU A N 1
ATOM 616 C CA . LEU A 1 85 ? 2.681 -7.917 -2.559 1.00 98.38 85 LEU A CA 1
ATOM 617 C C . LEU A 1 85 ? 2.848 -6.956 -3.743 1.00 98.38 85 LEU A C 1
ATOM 619 O O . LEU A 1 85 ? 2.123 -7.100 -4.730 1.00 98.38 85 LEU A O 1
ATOM 623 N N . LEU A 1 86 ? 3.753 -5.985 -3.615 1.00 98.62 86 LEU A N 1
ATOM 624 C CA . LEU A 1 86 ? 4.097 -4.975 -4.618 1.00 98.62 86 LEU A CA 1
ATOM 625 C C . LEU A 1 86 ? 5.322 -5.420 -5.421 1.00 98.62 86 LEU A C 1
ATOM 627 O O . LEU A 1 86 ? 6.321 -5.818 -4.826 1.00 98.62 86 LEU A O 1
ATOM 631 N N . SER A 1 87 ? 5.273 -5.289 -6.744 1.00 97.69 87 SER A N 1
ATOM 632 C CA . SER A 1 87 ? 6.416 -5.521 -7.633 1.00 97.69 87 SER A CA 1
ATOM 633 C C . SER A 1 87 ? 6.391 -4.575 -8.842 1.00 97.69 87 SER A C 1
ATOM 635 O O . SER A 1 87 ? 5.318 -4.095 -9.230 1.00 97.69 87 SER A O 1
ATOM 637 N N . PRO A 1 88 ? 7.537 -4.327 -9.497 1.00 96.31 88 PRO A N 1
ATOM 638 C CA . PRO A 1 88 ? 7.569 -3.780 -10.846 1.00 96.31 88 PRO A CA 1
ATOM 639 C C . PRO A 1 88 ? 6.785 -4.656 -11.828 1.00 96.31 88 PRO A C 1
ATOM 641 O O . PRO A 1 88 ? 6.610 -5.860 -11.621 1.00 96.31 88 PRO A O 1
ATOM 644 N N . SER A 1 89 ? 6.321 -4.051 -12.920 1.00 94.56 89 SER A N 1
ATOM 645 C CA . SER A 1 89 ? 5.578 -4.751 -13.976 1.00 94.56 89 SER A CA 1
ATOM 646 C C . SER A 1 89 ? 6.443 -5.656 -14.860 1.00 94.56 89 SER A C 1
ATOM 648 O O . SER A 1 89 ? 5.913 -6.564 -15.498 1.00 94.56 89 SER A O 1
ATOM 650 N N . GLY A 1 90 ? 7.752 -5.398 -14.929 1.00 90.12 90 GLY A N 1
ATOM 651 C CA . GLY A 1 90 ? 8.670 -6.055 -15.865 1.00 90.12 90 GLY A CA 1
ATOM 652 C C . GLY A 1 90 ? 9.191 -5.155 -16.983 1.00 90.12 90 GLY A C 1
ATOM 653 O O . GLY A 1 90 ? 10.238 -5.436 -17.557 1.00 90.12 90 GLY A O 1
ATOM 654 N N . THR A 1 91 ? 8.460 -4.090 -17.325 1.00 84.38 91 THR A N 1
ATOM 655 C CA . THR A 1 91 ? 8.756 -3.298 -18.535 1.00 84.38 91 THR A CA 1
ATOM 656 C C . THR A 1 91 ? 8.592 -1.792 -18.373 1.00 84.38 91 THR A C 1
ATOM 658 O O . THR A 1 91 ? 9.077 -1.050 -19.221 1.00 84.38 91 THR A O 1
ATOM 661 N N . GLY A 1 92 ? 7.876 -1.318 -17.350 1.00 86.06 92 GLY A N 1
ATOM 662 C CA . GLY A 1 92 ? 7.618 0.112 -17.173 1.00 86.06 92 GLY A CA 1
ATOM 663 C C . GLY A 1 92 ? 8.487 0.758 -16.106 1.00 86.06 92 GLY A C 1
ATOM 664 O O . GLY A 1 92 ? 8.773 0.157 -15.073 1.00 86.06 92 GLY A O 1
ATOM 665 N N . CYS A 1 93 ? 8.833 2.018 -16.352 1.00 91.00 93 CYS A N 1
ATOM 666 C CA . CYS A 1 93 ? 9.577 2.882 -15.443 1.00 91.00 93 CYS A CA 1
ATOM 667 C C . CYS A 1 93 ? 8.761 4.129 -15.082 1.00 91.00 93 CYS A C 1
ATOM 669 O O . CYS A 1 93 ? 7.816 4.495 -15.786 1.00 91.00 93 CYS A O 1
ATOM 671 N N . GLY A 1 94 ? 9.167 4.822 -14.022 1.00 91.88 94 GLY A N 1
ATOM 672 C CA . GLY A 1 94 ? 8.544 6.049 -13.535 1.00 91.88 94 GLY A CA 1
ATOM 673 C C . GLY A 1 94 ? 7.833 5.859 -12.198 1.00 91.88 94 GLY A C 1
ATOM 674 O O . GLY A 1 94 ? 8.112 4.921 -11.454 1.00 91.88 94 GLY A O 1
ATOM 675 N N . GLY A 1 95 ? 6.926 6.780 -11.876 1.00 94.12 95 GLY A N 1
ATOM 676 C CA . GLY A 1 95 ? 6.177 6.777 -10.619 1.00 94.12 95 GLY A CA 1
ATOM 677 C C . GLY A 1 95 ? 4.784 6.157 -10.745 1.00 94.12 95 GLY A C 1
ATOM 678 O O . GLY A 1 95 ? 4.075 6.375 -11.731 1.00 94.12 95 GLY A O 1
ATOM 679 N N . ALA A 1 96 ? 4.358 5.444 -9.707 1.00 96.94 96 ALA A N 1
ATOM 680 C CA . ALA A 1 96 ? 2.984 5.004 -9.514 1.00 96.94 96 ALA A CA 1
ATOM 681 C C . ALA A 1 96 ? 2.529 5.234 -8.064 1.00 96.94 96 ALA A C 1
ATOM 683 O O . ALA A 1 96 ? 3.324 5.351 -7.132 1.00 96.94 96 ALA A O 1
ATOM 684 N N . ILE A 1 97 ? 1.217 5.300 -7.878 1.00 98.50 97 ILE A N 1
ATOM 685 C CA . ILE A 1 97 ? 0.548 5.400 -6.586 1.00 98.50 97 ILE A CA 1
ATOM 686 C C . ILE A 1 97 ? -0.221 4.105 -6.366 1.00 98.50 97 ILE A C 1
ATOM 688 O O . ILE A 1 97 ? -1.088 3.729 -7.162 1.00 98.50 97 ILE A O 1
ATOM 692 N N . ILE A 1 98 ? 0.078 3.452 -5.249 1.00 98.62 98 ILE A N 1
ATOM 693 C CA . ILE A 1 98 ? -0.644 2.278 -4.780 1.00 98.62 98 ILE A CA 1
ATOM 694 C C . ILE A 1 98 ? -1.652 2.723 -3.725 1.00 98.62 98 ILE A C 1
ATOM 696 O O . ILE A 1 98 ? -1.309 3.446 -2.791 1.00 98.62 98 ILE A O 1
ATOM 700 N N . SER A 1 99 ? -2.903 2.298 -3.876 1.00 98.62 99 SER A N 1
ATOM 701 C CA . SER A 1 99 ? -3.997 2.617 -2.956 1.00 98.62 99 SER A CA 1
ATOM 702 C C . SER A 1 99 ? -4.521 1.361 -2.265 1.00 98.62 99 SER A C 1
ATOM 704 O O . SER A 1 99 ? -4.725 0.334 -2.913 1.00 98.62 99 SER A O 1
ATOM 706 N N . ALA A 1 100 ? -4.785 1.471 -0.966 1.00 98.62 100 ALA A N 1
ATOM 707 C CA . ALA A 1 100 ? -5.465 0.481 -0.140 1.00 98.62 100 ALA A CA 1
ATOM 708 C C . ALA A 1 100 ? -6.832 1.042 0.265 1.00 98.62 100 ALA A C 1
ATOM 710 O O . ALA A 1 100 ? -6.912 1.978 1.059 1.00 98.62 100 ALA A O 1
ATOM 711 N N . THR A 1 101 ? -7.905 0.494 -0.304 1.00 98.38 101 THR A N 1
ATOM 712 C CA . THR A 1 101 ? -9.279 0.963 -0.072 1.00 98.38 101 THR A CA 1
ATOM 713 C C . THR A 1 101 ? -10.026 0.013 0.855 1.00 98.38 101 THR A C 1
ATOM 715 O O . THR A 1 101 ? -10.094 -1.181 0.573 1.00 98.38 101 THR A O 1
ATOM 718 N N . PHE A 1 102 ? -10.642 0.530 1.915 1.00 97.12 102 PHE A N 1
ATOM 719 C CA . PHE A 1 102 ? -11.549 -0.225 2.780 1.00 97.12 102 PHE A CA 1
ATOM 720 C C . PHE A 1 102 ? -12.910 0.461 2.832 1.00 97.12 102 PHE A C 1
ATOM 722 O O . PHE A 1 102 ? -12.988 1.655 3.118 1.00 97.12 102 PHE A O 1
ATOM 729 N N . THR A 1 103 ? -13.974 -0.298 2.595 1.00 94.25 103 THR A N 1
ATOM 730 C CA . THR A 1 103 ? -15.349 0.176 2.771 1.00 94.25 103 THR A CA 1
ATOM 731 C C . THR A 1 103 ? -15.905 -0.429 4.052 1.00 94.25 103 THR A C 1
ATOM 733 O O . THR A 1 103 ? -15.882 -1.648 4.223 1.00 94.25 103 THR A O 1
ATOM 736 N N . THR A 1 104 ? -16.357 0.419 4.974 1.00 87.50 104 THR A N 1
ATOM 737 C CA . THR A 1 104 ? -16.925 -0.014 6.247 1.00 87.50 104 THR A CA 1
ATOM 738 C C . THR A 1 104 ? -18.235 -0.755 6.018 1.00 87.50 104 THR A C 1
ATOM 740 O O . THR A 1 104 ? -19.018 -0.446 5.125 1.00 87.50 104 THR A O 1
ATOM 743 N N . ASN A 1 105 ? -18.474 -1.764 6.847 1.00 81.06 105 ASN A N 1
ATOM 744 C CA . ASN A 1 105 ? -19.692 -2.568 6.843 1.00 81.06 105 ASN A CA 1
ATOM 745 C C . ASN A 1 105 ? -20.815 -1.939 7.692 1.00 81.06 105 ASN A C 1
ATOM 747 O O . ASN A 1 105 ? -21.718 -2.646 8.141 1.00 81.06 105 ASN A O 1
ATOM 751 N N . ASP A 1 106 ? -20.729 -0.638 7.971 1.00 79.25 106 ASP A N 1
ATOM 752 C CA . ASP A 1 106 ? -21.772 0.125 8.647 1.00 79.25 106 ASP A CA 1
ATOM 753 C C . ASP A 1 106 ? -22.842 0.591 7.640 1.00 79.25 106 ASP A C 1
ATOM 755 O O . ASP A 1 106 ? -22.613 0.577 6.429 1.00 79.25 106 ASP A O 1
ATOM 759 N N . PRO A 1 107 ? -24.036 1.005 8.102 1.00 76.88 107 PRO A N 1
ATOM 760 C CA . PRO A 1 107 ? -25.108 1.453 7.210 1.00 76.88 107 PRO A CA 1
ATOM 761 C C . PRO A 1 107 ? -24.739 2.663 6.339 1.00 76.88 107 PRO A C 1
ATOM 763 O O . PRO A 1 107 ? -25.438 2.952 5.372 1.00 76.88 107 PRO A O 1
ATOM 766 N N . THR A 1 108 ? -23.679 3.393 6.695 1.00 80.38 108 THR A N 1
ATOM 767 C CA . THR A 1 108 ? -23.184 4.554 5.951 1.00 80.38 108 THR A CA 1
ATOM 768 C C . THR A 1 108 ? -22.227 4.162 4.824 1.00 80.38 108 THR A C 1
ATOM 770 O O . THR A 1 108 ? -22.070 4.949 3.894 1.00 80.38 108 THR A O 1
ATOM 773 N N . GLY A 1 109 ? -21.616 2.970 4.864 1.00 83.81 109 GLY A N 1
ATOM 774 C CA . GLY A 1 109 ? -20.759 2.454 3.794 1.00 83.81 109 GLY A CA 1
ATOM 775 C C . GLY A 1 109 ? -19.541 3.339 3.524 1.00 83.81 109 GLY A C 1
ATOM 776 O O . GLY A 1 109 ? -19.137 3.519 2.371 1.00 83.81 109 GLY A O 1
ATOM 777 N N . ASN A 1 110 ? -18.988 3.955 4.569 1.00 89.88 110 ASN A N 1
ATOM 778 C CA . ASN A 1 110 ? -17.898 4.908 4.428 1.00 89.88 110 ASN A CA 1
ATOM 779 C C . ASN A 1 110 ? -16.657 4.248 3.807 1.00 89.88 110 ASN A C 1
ATOM 781 O O . ASN A 1 110 ? -16.307 3.113 4.123 1.00 89.88 110 ASN A O 1
ATOM 785 N N . THR A 1 111 ? -15.966 4.965 2.923 1.00 95.06 111 THR A N 1
ATOM 786 C CA . THR A 1 111 ? -14.766 4.448 2.255 1.00 95.06 111 THR A CA 1
ATOM 787 C C . THR A 1 111 ? -13.538 5.213 2.719 1.00 95.06 111 THR A C 1
ATOM 789 O O . THR A 1 111 ? -13.464 6.432 2.589 1.00 95.06 111 THR A O 1
ATOM 792 N N . VAL A 1 112 ? -12.564 4.480 3.249 1.00 97.00 112 VAL A N 1
ATOM 793 C CA . VAL A 1 112 ? -11.279 5.004 3.713 1.00 97.00 112 VAL A CA 1
ATOM 794 C C . VAL A 1 112 ? -10.193 4.504 2.769 1.00 97.00 112 VAL A C 1
ATOM 796 O O . VAL A 1 112 ? -10.151 3.319 2.433 1.00 97.00 112 VAL A O 1
ATOM 799 N N . VAL A 1 113 ? -9.318 5.408 2.330 1.00 98.19 113 VAL A N 1
ATOM 800 C CA . VAL A 1 113 ? -8.235 5.104 1.389 1.00 98.19 113 VAL A CA 1
ATOM 801 C C . VAL A 1 113 ? -6.902 5.520 2.001 1.00 98.19 113 VAL A C 1
ATOM 803 O O . VAL A 1 113 ? -6.749 6.660 2.431 1.00 98.19 113 VAL A O 1
ATOM 806 N N . GLY A 1 114 ? -5.946 4.594 2.028 1.00 98.19 114 GLY A N 1
ATOM 807 C CA . GLY A 1 114 ? -4.530 4.881 2.262 1.00 98.19 114 GLY A CA 1
ATOM 808 C C . GLY A 1 114 ? -3.759 4.830 0.946 1.00 98.19 114 GLY A C 1
ATOM 809 O O . GLY A 1 114 ? -4.127 4.063 0.055 1.00 98.19 114 GLY A O 1
ATOM 810 N N . THR A 1 115 ? -2.693 5.618 0.817 1.00 98.62 115 THR A N 1
ATOM 811 C CA . THR A 1 115 ? -1.859 5.651 -0.396 1.00 98.62 115 THR A CA 1
ATOM 812 C C . THR A 1 115 ? -0.376 5.541 -0.070 1.00 98.62 115 THR A C 1
ATOM 814 O O . THR A 1 115 ? 0.070 6.028 0.968 1.00 98.62 115 THR A O 1
ATOM 817 N N . MET A 1 116 ? 0.385 4.942 -0.981 1.00 98.50 116 MET A N 1
ATOM 818 C CA . MET A 1 116 ? 1.846 4.950 -0.982 1.00 98.50 116 MET A CA 1
ATOM 819 C C . MET A 1 116 ? 2.365 5.214 -2.396 1.00 98.50 116 MET A C 1
ATOM 821 O O . MET A 1 116 ? 1.645 5.001 -3.375 1.00 98.50 116 MET A O 1
ATOM 825 N N . THR A 1 117 ? 3.594 5.710 -2.501 1.00 98.38 117 THR A N 1
ATOM 826 C CA . THR A 1 117 ? 4.229 6.021 -3.789 1.00 98.38 117 THR A CA 1
ATOM 827 C C . THR A 1 117 ? 5.333 5.025 -4.095 1.00 98.38 117 THR A C 1
ATOM 829 O O . THR A 1 117 ? 6.216 4.809 -3.268 1.00 98.38 117 THR A O 1
ATOM 832 N N . VAL A 1 118 ? 5.332 4.472 -5.297 1.00 97.81 118 VAL A N 1
ATOM 833 C CA . VAL A 1 118 ? 6.397 3.602 -5.787 1.00 97.81 118 VAL A CA 1
ATOM 834 C C . VAL A 1 118 ? 7.059 4.233 -7.002 1.00 97.81 118 VAL A C 1
ATOM 836 O O . VAL A 1 118 ? 6.373 4.768 -7.872 1.00 97.81 118 VAL A O 1
ATOM 839 N N . THR A 1 119 ? 8.380 4.146 -7.071 1.00 96.00 119 THR A N 1
ATOM 840 C CA . THR A 1 119 ? 9.170 4.564 -8.229 1.00 96.00 119 THR A CA 1
ATOM 841 C C . THR A 1 119 ? 9.934 3.365 -8.771 1.00 96.00 119 THR A C 1
ATOM 843 O O . THR A 1 119 ? 10.552 2.623 -8.014 1.00 96.00 119 THR A O 1
ATOM 846 N N . VAL A 1 120 ? 9.901 3.166 -10.083 1.00 94.19 120 VAL A N 1
ATOM 847 C CA . VAL A 1 120 ? 10.769 2.215 -10.782 1.00 94.19 120 VAL A CA 1
ATOM 848 C C . VAL A 1 120 ? 11.735 3.031 -11.627 1.00 94.19 120 VAL A C 1
ATOM 850 O O . VAL A 1 120 ? 11.326 3.653 -12.607 1.00 94.19 120 VAL A O 1
ATOM 853 N N . ASP A 1 121 ? 12.997 3.058 -11.223 1.00 89.75 121 ASP A N 1
ATOM 854 C CA . ASP A 1 121 ? 14.054 3.829 -11.871 1.00 89.75 121 ASP A CA 1
ATOM 855 C C . ASP A 1 121 ? 15.248 2.919 -12.148 1.00 89.75 121 ASP A C 1
ATOM 857 O O . ASP A 1 121 ? 15.953 2.505 -11.232 1.00 89.75 121 ASP A O 1
ATOM 861 N N . ASN A 1 122 ? 15.464 2.584 -13.418 1.00 81.69 122 ASN A N 1
ATOM 862 C CA . ASN A 1 122 ? 16.662 1.878 -13.839 1.00 81.69 122 ASN A CA 1
ATOM 863 C C . ASN A 1 122 ? 17.689 2.879 -14.353 1.00 81.69 122 ASN A C 1
ATOM 865 O O . ASN A 1 122 ? 17.647 3.311 -15.505 1.00 81.69 122 ASN A O 1
ATOM 869 N N . GLN A 1 123 ? 18.664 3.189 -13.507 1.00 73.31 123 GLN A N 1
ATOM 870 C CA . GLN A 1 123 ? 19.754 4.100 -13.853 1.00 73.31 123 GLN A CA 1
ATOM 871 C C . GLN A 1 123 ? 20.632 3.581 -15.010 1.00 73.31 123 GLN A C 1
ATOM 873 O O . GLN A 1 123 ? 21.359 4.355 -15.624 1.00 73.31 123 GLN A O 1
ATOM 878 N N . ALA A 1 124 ? 20.592 2.280 -15.315 1.00 71.69 124 ALA A N 1
ATOM 879 C CA . ALA A 1 124 ? 21.378 1.677 -16.390 1.00 71.69 124 ALA A CA 1
ATOM 880 C C . ALA A 1 124 ? 20.620 1.558 -17.725 1.00 71.69 124 ALA A C 1
ATOM 882 O O . ALA A 1 124 ? 21.236 1.188 -18.726 1.00 71.69 124 ALA A O 1
ATOM 883 N N . ASP A 1 125 ? 19.315 1.846 -17.762 1.00 68.75 125 ASP A N 1
ATOM 884 C CA . ASP A 1 125 ? 18.478 1.612 -18.940 1.00 68.75 125 ASP A CA 1
ATOM 885 C C . ASP A 1 125 ? 17.948 2.924 -19.548 1.00 68.75 125 ASP A C 1
ATOM 887 O O . ASP A 1 125 ? 17.206 3.650 -18.880 1.00 68.75 125 ASP A O 1
ATOM 891 N N . PRO A 1 126 ? 18.270 3.238 -20.821 1.00 64.38 126 PRO A N 1
ATOM 892 C CA . PRO A 1 126 ? 17.810 4.456 -21.485 1.00 64.38 126 PRO A CA 1
ATOM 893 C C . PRO A 1 126 ? 16.284 4.579 -21.639 1.00 64.38 126 PRO A C 1
ATOM 895 O O . PRO A 1 126 ? 15.818 5.675 -21.948 1.00 64.38 126 PRO A O 1
ATOM 898 N N . ILE A 1 127 ? 15.496 3.507 -21.450 1.00 64.88 127 ILE A N 1
ATOM 899 C CA . ILE A 1 127 ? 14.021 3.604 -21.448 1.00 64.88 127 ILE A CA 1
ATOM 900 C C . ILE A 1 127 ? 13.434 4.103 -20.120 1.00 64.88 127 ILE A C 1
ATOM 902 O O . ILE A 1 127 ? 12.282 4.544 -20.106 1.00 64.88 127 ILE A O 1
ATOM 906 N N . CYS A 1 128 ? 14.193 4.087 -19.020 1.00 67.25 128 CYS A N 1
ATOM 907 C CA . CYS A 1 128 ? 13.754 4.715 -17.779 1.00 67.25 128 CYS A CA 1
ATOM 908 C C . CYS A 1 128 ? 14.151 6.202 -17.776 1.00 67.25 128 CYS A C 1
ATOM 910 O O . CYS A 1 128 ? 15.330 6.515 -17.975 1.00 67.25 128 CYS A O 1
ATOM 912 N N . PRO A 1 129 ? 13.204 7.140 -17.555 1.00 58.97 129 PRO A N 1
ATOM 913 C CA . PRO A 1 129 ? 13.546 8.553 -17.459 1.00 58.97 129 PRO A CA 1
ATOM 914 C C . PRO A 1 129 ? 14.515 8.752 -16.291 1.00 58.97 129 PRO A C 1
ATOM 916 O O . PRO A 1 129 ? 14.173 8.448 -15.152 1.00 58.97 129 PRO A O 1
ATOM 919 N N . GLN A 1 130 ? 15.718 9.236 -16.597 1.00 52.56 130 GLN A N 1
ATOM 920 C CA . GLN A 1 130 ? 16.711 9.589 -15.586 1.00 52.56 130 GLN A CA 1
ATOM 921 C C . GLN A 1 130 ? 16.220 10.830 -14.812 1.00 52.56 130 GLN A C 1
ATOM 923 O O . GLN A 1 130 ? 15.656 11.728 -15.451 1.00 52.56 130 GLN A O 1
ATOM 928 N N . PRO A 1 131 ? 16.390 10.882 -13.478 1.00 53.09 131 PRO A N 1
ATOM 929 C CA . PRO A 1 131 ? 16.007 12.037 -12.665 1.00 53.09 131 PRO A CA 1
ATOM 930 C C . PRO A 1 131 ? 16.772 13.321 -13.016 1.00 53.09 131 PRO A C 1
ATOM 932 O O . PRO A 1 131 ? 17.937 13.235 -13.472 1.00 53.09 131 PRO A O 1
#

Secondary structure (DSSP, 8-state):
----------------------PPEEEEEEEESSEEEESS--TT--EE-EEEEEEETTTEEEE-TTTSEEEES-TTTEEE-TT-EEEE-SS--EEEEEEEEEE-SSTT--EEEEEEEEEE--TT-TTSPP-